Protein AF-A0A651DZ47-F1 (afdb_monomer_lite)

Structure (mmCIF, N/CA/C/O backbone):
data_AF-A0A651DZ47-F1
#
_entry.id   AF-A0A651DZ47-F1
#
loop_
_atom_site.group_PDB
_atom_site.id
_atom_site.type_symbol
_atom_site.label_atom_id
_atom_site.label_alt_id
_atom_site.label_comp_id
_atom_site.label_asym_id
_atom_site.label_entity_id
_atom_site.label_seq_id
_atom_site.pdbx_PDB_ins_code
_atom_site.Cartn_x
_atom_site.Cartn_y
_atom_site.Cartn_z
_atom_site.occupancy
_atom_site.B_iso_or_equiv
_atom_site.auth_seq_id
_atom_site.auth_comp_id
_atom_site.auth_asym_id
_atom_site.auth_atom_id
_atom_site.pdbx_PDB_model_num
ATOM 1 N N . MET A 1 1 ? 9.854 9.116 -14.555 1.00 76.44 1 MET A N 1
ATOM 2 C CA . MET A 1 1 ? 10.026 7.653 -14.761 1.00 76.44 1 MET A CA 1
ATOM 3 C C . MET A 1 1 ? 11.193 7.282 -15.696 1.00 76.44 1 MET A C 1
ATOM 5 O O . MET A 1 1 ? 11.018 6.483 -16.610 1.00 76.44 1 MET A O 1
ATOM 9 N N . LYS A 1 2 ? 12.415 7.797 -15.476 1.00 93.00 2 LYS A N 1
ATOM 10 C CA . LYS A 1 2 ? 13.582 7.427 -16.314 1.00 93.00 2 LYS A CA 1
ATOM 11 C C . LYS A 1 2 ? 14.144 6.045 -15.949 1.00 93.00 2 LYS A C 1
ATOM 13 O O . LYS A 1 2 ? 14.351 5.223 -16.833 1.00 93.00 2 LYS A O 1
ATOM 18 N N . LEU A 1 3 ? 14.283 5.761 -14.652 1.00 94.81 3 LEU A N 1
ATOM 19 C CA . LEU A 1 3 ? 14.803 4.482 -14.151 1.00 94.81 3 LEU A CA 1
ATOM 20 C C . LEU A 1 3 ? 13.899 3.291 -14.495 1.00 94.81 3 LEU A C 1
ATOM 22 O O . LEU A 1 3 ? 14.397 2.278 -14.972 1.00 94.81 3 LEU A O 1
ATOM 26 N N . LEU A 1 4 ? 12.575 3.424 -14.337 1.00 94.25 4 LEU A N 1
ATOM 27 C CA . LEU A 1 4 ? 11.649 2.353 -14.723 1.00 94.25 4 LEU A CA 1
ATOM 28 C C . LEU A 1 4 ? 11.724 2.050 -16.223 1.00 94.25 4 LEU A C 1
ATOM 30 O O . LEU A 1 4 ? 11.717 0.890 -16.619 1.00 94.25 4 LEU A O 1
ATOM 34 N N . THR A 1 5 ? 11.817 3.090 -17.055 1.00 94.88 5 THR A N 1
ATOM 35 C CA . THR A 1 5 ? 11.934 2.935 -18.511 1.00 94.88 5 THR A CA 1
ATOM 36 C C . THR A 1 5 ? 13.241 2.235 -18.884 1.00 94.88 5 THR A C 1
ATOM 38 O O . THR A 1 5 ? 13.222 1.315 -19.697 1.00 94.88 5 THR A O 1
ATOM 41 N N . ALA A 1 6 ? 14.356 2.600 -18.242 1.00 96.94 6 ALA A N 1
ATOM 42 C CA . ALA A 1 6 ? 15.641 1.928 -18.433 1.00 96.94 6 ALA A CA 1
ATOM 43 C C . ALA A 1 6 ? 15.585 0.448 -18.013 1.00 96.94 6 ALA A C 1
ATOM 45 O O . ALA A 1 6 ? 15.975 -0.421 -18.786 1.00 96.94 6 ALA A O 1
ATOM 46 N N . LEU A 1 7 ? 15.016 0.146 -16.840 1.00 94.31 7 LEU A N 1
ATOM 47 C CA . LEU A 1 7 ? 14.809 -1.227 -16.368 1.00 94.31 7 LEU A CA 1
ATOM 48 C C . LEU A 1 7 ? 13.954 -2.042 -17.349 1.00 94.31 7 LEU A C 1
ATOM 50 O O . LEU A 1 7 ? 14.278 -3.181 -17.678 1.00 94.31 7 LEU A O 1
ATOM 54 N N . SER A 1 8 ? 12.878 -1.436 -17.852 1.00 96.06 8 SER A N 1
ATOM 55 C CA . SER A 1 8 ? 12.003 -2.026 -18.864 1.00 96.06 8 SER A CA 1
ATOM 56 C C . SER A 1 8 ? 12.760 -2.376 -20.144 1.00 96.06 8 SER A C 1
ATOM 58 O O . SER A 1 8 ? 12.587 -3.479 -20.662 1.00 96.06 8 SER A O 1
ATOM 60 N N . ALA A 1 9 ? 13.611 -1.462 -20.624 1.00 96.50 9 ALA A N 1
ATOM 61 C CA . ALA A 1 9 ? 14.432 -1.656 -21.814 1.00 96.50 9 ALA A CA 1
ATOM 62 C C . ALA A 1 9 ? 15.480 -2.761 -21.614 1.00 96.50 9 ALA A C 1
ATOM 64 O O . ALA A 1 9 ? 15.572 -3.662 -22.443 1.00 96.50 9 ALA A O 1
ATOM 65 N N . PHE A 1 10 ? 16.212 -2.749 -20.495 1.00 96.69 10 PHE A N 1
ATOM 66 C CA . PHE A 1 10 ? 17.232 -3.762 -20.195 1.00 96.69 10 PHE A CA 1
ATOM 67 C C . PHE A 1 10 ? 16.654 -5.171 -20.032 1.00 96.69 10 PHE A C 1
ATOM 69 O O . PHE A 1 10 ? 17.308 -6.146 -20.387 1.00 96.69 10 PHE A O 1
ATOM 76 N N . LEU A 1 11 ? 15.426 -5.288 -19.522 1.00 94.44 11 LEU A N 1
ATOM 77 C CA . LEU A 1 11 ? 14.767 -6.578 -19.308 1.00 94.44 11 LEU A CA 1
ATOM 78 C C . LEU A 1 11 ? 13.864 -7.017 -20.470 1.00 94.44 11 LEU A C 1
ATOM 80 O O . LEU A 1 11 ? 13.273 -8.093 -20.387 1.00 94.44 11 LEU A O 1
ATOM 84 N N . GLY A 1 12 ? 13.704 -6.196 -21.516 1.00 95.62 12 GLY A N 1
ATOM 85 C CA . GLY A 1 12 ? 12.820 -6.491 -22.651 1.00 95.62 12 GLY A CA 1
ATOM 86 C C . GLY A 1 12 ? 11.345 -6.654 -22.260 1.00 95.62 12 GLY A C 1
ATOM 87 O O . GLY A 1 12 ? 10.618 -7.442 -22.862 1.00 95.62 12 GLY A O 1
ATOM 88 N N . ARG A 1 13 ? 10.893 -5.958 -21.210 1.00 94.31 13 ARG A N 1
ATOM 89 C CA . ARG A 1 13 ? 9.524 -6.065 -20.670 1.00 94.31 13 ARG A CA 1
ATOM 90 C C . ARG A 1 13 ? 8.745 -4.777 -20.907 1.00 94.31 13 ARG A C 1
ATOM 92 O O . ARG A 1 13 ? 9.330 -3.741 -21.204 1.00 94.31 13 ARG A O 1
ATOM 99 N N . LYS A 1 14 ? 7.415 -4.830 -20.765 1.00 96.25 14 LYS A N 1
ATOM 100 C CA . LYS A 1 14 ? 6.560 -3.631 -20.790 1.00 96.25 14 LYS A CA 1
ATOM 101 C C . LYS A 1 14 ? 6.783 -2.794 -19.529 1.00 96.25 14 LYS A C 1
ATOM 103 O O . LYS A 1 14 ? 6.890 -3.348 -18.432 1.00 96.25 14 LYS A O 1
ATOM 108 N N . VAL A 1 15 ? 6.748 -1.469 -19.680 1.00 95.44 15 VAL A N 1
ATOM 109 C CA . VAL A 1 15 ? 6.921 -0.520 -18.566 1.00 95.44 15 VAL A CA 1
ATOM 110 C C . VAL A 1 15 ? 5.867 -0.757 -17.484 1.00 95.44 15 VAL A C 1
ATOM 112 O O . VAL A 1 15 ? 6.204 -0.804 -16.307 1.00 95.44 15 VAL A O 1
ATOM 115 N N . SER A 1 16 ? 4.611 -1.004 -17.868 1.00 95.31 16 SER A N 1
ATOM 116 C CA . SER A 1 16 ? 3.528 -1.318 -16.927 1.00 95.31 16 SER A CA 1
ATOM 117 C C . SER A 1 16 ? 3.805 -2.576 -16.100 1.00 95.31 16 SER A C 1
ATOM 119 O O . SER A 1 16 ? 3.610 -2.565 -14.890 1.00 95.31 16 SER A O 1
ATOM 121 N N . SER A 1 17 ? 4.343 -3.636 -16.710 1.00 94.06 17 SER A N 1
ATOM 122 C CA . SER A 1 17 ? 4.718 -4.857 -15.987 1.00 94.06 17 SER A CA 1
ATOM 123 C C . SER A 1 17 ? 5.841 -4.609 -14.978 1.00 94.06 17 SER A C 1
ATOM 125 O O . SER A 1 17 ? 5.827 -5.186 -13.894 1.00 94.06 17 SER A O 1
ATOM 127 N N . GLN A 1 18 ? 6.808 -3.746 -15.312 1.00 95.06 18 GLN A N 1
ATOM 128 C CA . GLN A 1 18 ? 7.850 -3.345 -14.364 1.00 95.06 18 GLN A CA 1
ATOM 129 C C . GLN A 1 18 ? 7.296 -2.467 -13.242 1.00 95.06 18 GLN A C 1
ATOM 131 O O . GLN A 1 18 ? 7.703 -2.635 -12.097 1.00 95.06 18 GLN A O 1
ATOM 136 N N . ALA A 1 19 ? 6.347 -1.575 -13.542 1.00 95.25 19 ALA A N 1
ATOM 137 C CA . ALA A 1 19 ? 5.689 -0.753 -12.529 1.00 95.25 19 ALA A CA 1
ATOM 138 C C . ALA A 1 19 ? 4.967 -1.629 -11.497 1.00 95.25 19 ALA A C 1
ATOM 140 O O . ALA A 1 19 ? 5.174 -1.458 -10.299 1.00 95.25 19 ALA A O 1
ATOM 141 N N . SER A 1 20 ? 4.190 -2.618 -11.953 1.00 95.50 20 SER A N 1
ATOM 142 C CA . SER A 1 20 ? 3.509 -3.565 -11.064 1.00 95.50 20 SER A CA 1
ATOM 143 C C . SER A 1 20 ? 4.491 -4.389 -10.231 1.00 95.50 20 SER A C 1
ATOM 145 O O . SER A 1 20 ? 4.261 -4.583 -9.042 1.00 95.50 20 SER A O 1
ATOM 147 N N . ALA A 1 21 ? 5.603 -4.843 -10.823 1.00 93.50 21 ALA A N 1
ATOM 148 C CA . ALA A 1 21 ? 6.631 -5.583 -10.092 1.00 93.50 21 ALA A CA 1
ATOM 149 C C . ALA A 1 21 ? 7.304 -4.720 -9.011 1.00 93.50 21 ALA A C 1
ATOM 151 O O . ALA A 1 21 ? 7.440 -5.165 -7.872 1.00 93.50 21 ALA A O 1
ATOM 152 N N . ALA A 1 22 ? 7.667 -3.479 -9.345 1.00 93.44 22 ALA A N 1
ATOM 153 C CA . ALA A 1 22 ? 8.246 -2.531 -8.399 1.00 93.44 22 ALA A CA 1
ATOM 154 C C . ALA A 1 22 ? 7.269 -2.199 -7.259 1.00 93.44 22 ALA A C 1
ATOM 156 O O . ALA A 1 22 ? 7.663 -2.214 -6.094 1.00 93.44 22 ALA A O 1
ATOM 157 N N . LEU A 1 23 ? 5.988 -1.981 -7.575 1.00 94.25 23 LEU A N 1
ATOM 158 C CA . LEU A 1 23 ? 4.950 -1.743 -6.573 1.00 94.25 23 LEU A CA 1
ATOM 159 C C . LEU A 1 23 ? 4.757 -2.961 -5.662 1.00 94.25 23 LEU A C 1
ATOM 161 O O . LEU A 1 23 ? 4.723 -2.811 -4.447 1.00 94.25 23 LEU A O 1
ATOM 165 N N . ALA A 1 24 ? 4.698 -4.174 -6.216 1.00 94.81 24 ALA A N 1
ATOM 166 C CA . ALA A 1 24 ? 4.573 -5.397 -5.423 1.00 94.81 24 ALA A CA 1
ATOM 167 C C . ALA A 1 24 ? 5.770 -5.604 -4.479 1.00 94.81 24 ALA A C 1
ATOM 169 O O . ALA A 1 24 ? 5.593 -6.008 -3.329 1.00 94.81 24 ALA A O 1
ATOM 170 N N . MET A 1 25 ? 6.987 -5.301 -4.944 1.00 95.88 25 MET A N 1
ATOM 171 C CA . MET A 1 25 ? 8.181 -5.315 -4.095 1.00 95.88 25 MET A CA 1
ATOM 172 C C . MET A 1 25 ? 8.075 -4.289 -2.967 1.00 95.88 25 MET A C 1
ATOM 174 O O . MET A 1 25 ? 8.330 -4.633 -1.815 1.00 95.88 25 MET A O 1
ATOM 178 N N . TYR A 1 26 ? 7.655 -3.064 -3.282 1.00 93.88 26 TYR A N 1
ATOM 179 C CA . TYR A 1 26 ? 7.477 -2.010 -2.289 1.00 93.88 26 TYR A CA 1
ATOM 180 C C . TYR A 1 26 ? 6.420 -2.368 -1.238 1.00 93.88 26 TYR A C 1
ATOM 182 O O . TYR A 1 26 ? 6.670 -2.213 -0.044 1.00 93.88 26 TYR A O 1
ATOM 190 N N . LEU A 1 27 ? 5.271 -2.907 -1.662 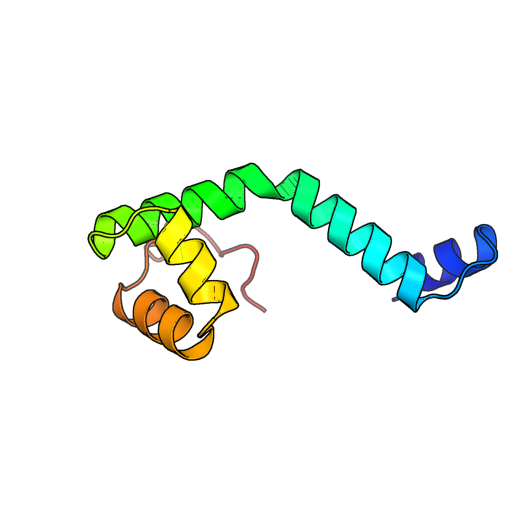1.00 93.94 27 LEU A N 1
ATOM 191 C CA . LEU A 1 27 ? 4.217 -3.381 -0.762 1.00 93.94 27 LEU A CA 1
ATOM 192 C C . LEU A 1 27 ? 4.738 -4.486 0.160 1.00 93.94 27 LEU A C 1
ATOM 194 O O . LEU A 1 27 ? 4.509 -4.436 1.363 1.00 93.94 27 LEU A O 1
ATOM 198 N N . ARG A 1 28 ? 5.516 -5.439 -0.373 1.00 94.94 28 ARG A N 1
ATOM 199 C CA . ARG A 1 28 ? 6.158 -6.479 0.444 1.00 94.94 28 ARG A CA 1
ATOM 200 C C . ARG A 1 28 ? 7.160 -5.899 1.437 1.00 94.94 28 ARG A C 1
ATOM 202 O O . ARG A 1 28 ? 7.250 -6.400 2.545 1.00 94.94 28 ARG A O 1
ATOM 209 N N . GLN A 1 29 ? 7.922 -4.875 1.075 1.00 95.44 29 GLN A N 1
ATOM 210 C CA . GLN A 1 29 ? 8.867 -4.239 2.001 1.00 95.44 29 GLN A CA 1
ATOM 211 C C . GLN A 1 29 ? 8.157 -3.393 3.062 1.00 95.44 29 GLN A C 1
ATOM 213 O O . GLN A 1 29 ? 8.617 -3.312 4.1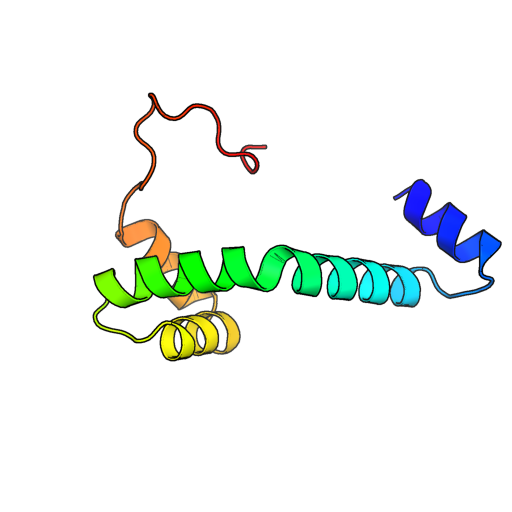95 1.00 95.44 29 GLN A O 1
ATOM 218 N N . SER A 1 30 ? 7.025 -2.790 2.705 1.00 93.19 30 SER A N 1
ATOM 219 C CA . SER A 1 30 ? 6.272 -1.883 3.573 1.00 93.19 30 SER A CA 1
ATOM 220 C C . SER A 1 30 ? 5.172 -2.568 4.387 1.00 93.19 30 SER A C 1
ATOM 222 O O . SER A 1 30 ? 4.501 -1.871 5.143 1.00 93.19 30 SER A O 1
ATOM 224 N N . HIS A 1 31 ? 4.952 -3.882 4.238 1.00 94.25 31 HIS A N 1
ATOM 225 C CA . HIS A 1 31 ? 3.754 -4.543 4.774 1.00 94.25 31 HIS A CA 1
ATOM 226 C C . HIS A 1 31 ? 3.593 -4.363 6.288 1.00 94.25 31 HIS A C 1
ATOM 228 O O . HIS A 1 31 ? 2.522 -3.953 6.720 1.00 94.25 31 HIS A O 1
ATOM 234 N N . GLU A 1 32 ? 4.651 -4.577 7.077 1.00 94.06 32 GLU A N 1
ATOM 235 C CA . GLU A 1 32 ? 4.613 -4.385 8.535 1.00 94.06 32 GLU A CA 1
ATOM 236 C C . GLU A 1 32 ? 4.209 -2.956 8.897 1.00 94.06 32 GLU A C 1
ATOM 238 O O . GLU A 1 32 ? 3.274 -2.750 9.662 1.00 94.06 32 GLU A O 1
ATOM 243 N N . ARG A 1 33 ? 4.832 -1.956 8.260 1.00 93.19 33 ARG A N 1
ATOM 244 C CA . ARG A 1 33 ? 4.509 -0.540 8.485 1.00 93.19 33 ARG A CA 1
ATOM 245 C C . ARG A 1 33 ? 3.049 -0.223 8.150 1.00 93.19 33 ARG A C 1
ATOM 247 O O . ARG A 1 33 ? 2.402 0.497 8.902 1.00 93.19 33 ARG A O 1
ATOM 254 N N . ILE A 1 34 ? 2.531 -0.750 7.038 1.00 94.56 34 ILE A N 1
ATOM 255 C CA . ILE A 1 34 ? 1.125 -0.566 6.639 1.00 94.56 34 ILE A CA 1
ATOM 256 C C . ILE A 1 34 ? 0.195 -1.185 7.690 1.00 94.56 34 ILE A C 1
ATOM 258 O O . ILE A 1 34 ? -0.769 -0.549 8.114 1.00 94.56 34 ILE A O 1
ATOM 262 N N . LEU A 1 35 ? 0.499 -2.400 8.152 1.00 96.06 35 LEU A N 1
ATOM 263 C CA . LEU A 1 35 ? -0.303 -3.080 9.166 1.00 96.06 35 LEU A CA 1
ATOM 264 C C . LEU A 1 35 ? -0.230 -2.391 10.532 1.00 96.06 35 LEU A C 1
ATOM 266 O O . LEU A 1 35 ? -1.254 -2.329 11.205 1.00 96.06 35 LEU A O 1
ATOM 270 N N . SER A 1 36 ? 0.913 -1.819 10.922 1.00 95.00 36 SER A N 1
ATOM 271 C CA . SER A 1 36 ? 1.024 -1.018 12.150 1.00 95.00 36 SER A CA 1
ATOM 272 C C . SER A 1 36 ? 0.131 0.224 12.113 1.00 95.00 36 SER A C 1
ATOM 274 O O . SER A 1 36 ? -0.491 0.555 13.117 1.00 95.00 36 SER A O 1
ATOM 276 N N . GLN A 1 37 ? 0.009 0.887 10.958 1.00 94.19 37 GLN A N 1
ATOM 277 C CA . GLN A 1 37 ? -0.927 2.007 10.793 1.00 94.19 37 GLN A CA 1
ATOM 278 C C . GLN A 1 37 ? -2.383 1.537 10.892 1.00 94.19 37 GLN A C 1
ATOM 280 O O . GLN A 1 37 ? -3.189 2.149 11.590 1.00 94.19 37 GLN A O 1
ATOM 285 N N . CYS A 1 38 ? -2.710 0.406 10.262 1.00 96.31 38 CYS A N 1
ATOM 286 C CA . CYS A 1 38 ? -4.040 -0.194 10.385 1.00 96.31 38 CYS A CA 1
ATOM 287 C C . CYS A 1 38 ? -4.364 -0.567 11.841 1.00 96.31 38 CYS A C 1
ATOM 289 O O . CYS A 1 38 ? -5.501 -0.429 12.274 1.00 96.31 38 CYS A O 1
ATOM 291 N N . GLU A 1 39 ? -3.371 -1.018 12.606 1.00 96.19 39 GLU A N 1
ATOM 292 C CA . GLU A 1 39 ? -3.506 -1.350 14.026 1.00 96.19 39 GLU A CA 1
ATOM 293 C C . GLU A 1 39 ? -3.718 -0.105 14.892 1.00 96.19 39 GLU A C 1
ATOM 295 O O . GLU A 1 39 ? -4.632 -0.083 15.714 1.00 96.19 39 GLU A O 1
ATOM 300 N N . TYR A 1 40 ? -2.959 0.966 14.641 1.00 94.62 40 TYR A N 1
ATOM 301 C CA . TYR A 1 40 ? -3.144 2.261 15.298 1.00 94.62 40 TYR A CA 1
ATOM 302 C C . TYR A 1 40 ? -4.571 2.802 15.117 1.00 94.62 40 TYR A C 1
ATOM 304 O O . TYR A 1 40 ? -5.264 3.092 16.097 1.00 94.62 40 TYR A O 1
ATOM 312 N N . TYR A 1 41 ? -5.033 2.903 13.868 1.00 95.00 41 TYR A N 1
ATOM 313 C CA . TYR A 1 41 ? -6.381 3.392 13.581 1.00 95.00 41 TYR A CA 1
ATOM 314 C C . TYR A 1 41 ? -7.458 2.410 14.043 1.00 95.00 41 TYR A C 1
ATOM 316 O O . TYR A 1 41 ? -8.495 2.834 14.550 1.00 95.00 41 TYR A O 1
ATOM 324 N N . GLY A 1 42 ? -7.183 1.106 13.968 1.00 95.75 42 GLY A N 1
ATOM 325 C CA . GLY A 1 42 ? -8.063 0.068 14.489 1.00 95.75 42 GLY A CA 1
ATOM 326 C C . GLY A 1 42 ? -8.360 0.271 15.971 1.00 95.75 42 GLY A C 1
ATOM 327 O O . GLY A 1 42 ? -9.523 0.385 16.358 1.00 95.75 42 GLY A O 1
ATOM 328 N N . HIS A 1 43 ? -7.325 0.450 16.796 1.00 94.56 43 HIS A N 1
ATOM 329 C CA . HIS A 1 43 ? -7.503 0.751 18.219 1.00 94.56 43 HIS A CA 1
ATOM 330 C C . HIS A 1 43 ? -8.355 1.996 18.467 1.00 94.56 43 HIS A C 1
ATOM 332 O O . HIS A 1 43 ? -9.150 2.023 19.406 1.00 94.56 43 HIS A O 1
ATOM 338 N N . ARG A 1 44 ? -8.219 3.015 17.617 1.00 92.38 44 ARG A N 1
ATOM 339 C CA . ARG A 1 44 ? -8.937 4.282 17.759 1.00 92.38 44 ARG A CA 1
ATOM 340 C C . ARG A 1 44 ? -10.410 4.196 17.370 1.00 92.38 44 ARG A C 1
ATOM 342 O O . ARG A 1 44 ? -11.234 4.889 17.961 1.00 92.38 44 ARG A O 1
ATOM 349 N N . TRP A 1 45 ? -10.737 3.357 16.394 1.00 94.56 45 TRP A N 1
ATOM 350 C CA . TRP A 1 45 ? -12.102 3.186 15.888 1.00 94.56 45 TRP A CA 1
ATOM 351 C C . TRP A 1 45 ? -12.814 1.963 16.476 1.00 94.56 45 TRP A C 1
ATOM 353 O O . TRP A 1 45 ? -13.960 1.699 16.123 1.00 94.56 45 TRP A O 1
ATOM 363 N N . GLY A 1 46 ? -12.155 1.218 17.370 1.00 95.94 46 GLY A N 1
ATOM 364 C CA . GLY A 1 46 ? -12.692 -0.026 17.924 1.00 95.94 46 GLY A CA 1
ATOM 365 C C . GLY A 1 46 ? -12.772 -1.157 16.893 1.00 95.94 46 GLY A C 1
ATOM 366 O O . GLY A 1 46 ? -13.642 -2.014 17.000 1.00 95.94 46 GLY A O 1
ATOM 367 N N . MET A 1 47 ? -11.884 -1.142 15.898 1.00 97.19 47 MET A N 1
ATOM 368 C CA . MET A 1 47 ? -11.784 -2.122 14.815 1.00 97.19 47 MET A CA 1
ATOM 369 C C . MET A 1 47 ? -10.476 -2.913 14.937 1.00 97.19 47 MET A C 1
ATOM 371 O O . MET A 1 47 ? -9.469 -2.429 15.456 1.00 97.19 47 MET A O 1
ATOM 375 N N . SER A 1 48 ? -10.443 -4.135 14.420 1.00 98.12 48 SER A N 1
ATOM 376 C CA . SER A 1 48 ? -9.184 -4.833 14.175 1.00 98.12 48 SER A CA 1
ATOM 377 C C . SER A 1 48 ? -8.444 -4.220 12.984 1.00 98.12 48 SER A C 1
ATOM 379 O O . SER A 1 48 ? -9.040 -3.629 12.082 1.00 98.12 48 S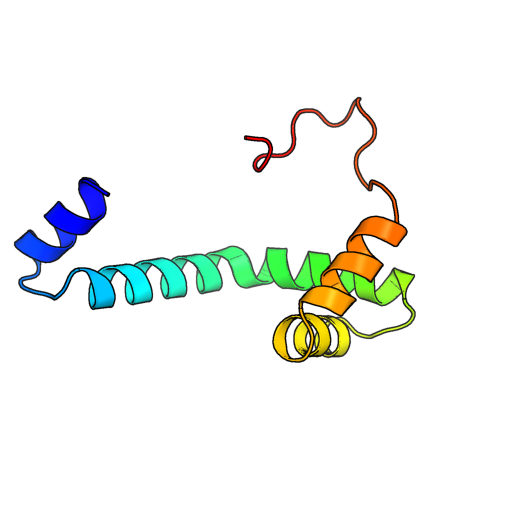ER A O 1
ATOM 381 N N . LYS A 1 49 ? -7.125 -4.427 12.919 1.00 97.25 49 LYS A N 1
ATOM 382 C CA . LYS A 1 49 ? -6.324 -3.972 11.771 1.00 97.25 49 LYS A CA 1
ATOM 383 C C . LYS A 1 49 ? -6.769 -4.564 10.431 1.00 97.25 49 LYS A C 1
ATOM 385 O O . LYS A 1 49 ? -6.574 -3.934 9.398 1.00 97.25 49 LYS A O 1
ATOM 390 N N . TRP A 1 50 ? -7.365 -5.757 10.441 1.00 98.19 50 TRP A N 1
ATOM 391 C CA . TRP A 1 50 ? -7.883 -6.402 9.234 1.00 98.19 50 TRP A CA 1
ATOM 392 C C . TRP A 1 50 ? -9.161 -5.727 8.745 1.00 98.19 50 TRP A C 1
ATOM 394 O O . TRP A 1 50 ? -9.275 -5.456 7.560 1.00 98.19 50 TRP A O 1
ATOM 404 N N . GLU A 1 51 ? -10.060 -5.350 9.655 1.00 98.25 51 GLU A N 1
ATOM 405 C CA . GLU A 1 51 ? -11.261 -4.585 9.302 1.00 98.25 51 GLU A CA 1
ATOM 406 C C . GLU A 1 51 ? -10.912 -3.184 8.782 1.00 98.25 51 GLU A C 1
ATOM 408 O O . GLU A 1 51 ? -11.571 -2.678 7.878 1.00 98.25 51 GLU A O 1
ATOM 413 N N . VAL A 1 52 ? -9.849 -2.563 9.307 1.00 97.75 52 VAL A N 1
ATOM 414 C CA . VAL A 1 52 ? -9.321 -1.303 8.757 1.00 97.75 52 VAL A CA 1
ATOM 415 C C . VAL A 1 52 ? -8.758 -1.506 7.350 1.00 97.75 52 VAL A C 1
ATOM 417 O O . VAL A 1 52 ? -9.032 -0.707 6.457 1.00 97.75 52 VAL A O 1
ATOM 420 N N . LEU A 1 53 ? -8.002 -2.584 7.124 1.00 97.19 53 LEU A N 1
ATOM 421 C CA . LEU A 1 53 ? -7.481 -2.917 5.798 1.00 97.19 53 LEU A CA 1
ATOM 422 C C . LEU A 1 53 ? -8.618 -3.166 4.792 1.00 97.19 53 LEU A C 1
ATOM 424 O O . LEU A 1 53 ? -8.576 -2.641 3.676 1.00 97.19 53 LEU A O 1
ATOM 428 N N . ASP A 1 54 ? -9.647 -3.907 5.204 1.00 98.25 54 ASP A N 1
ATOM 429 C CA . ASP A 1 54 ? -10.847 -4.162 4.407 1.00 98.25 54 ASP A CA 1
ATOM 430 C C . ASP A 1 54 ? -11.607 -2.865 4.114 1.00 98.25 54 ASP A C 1
ATOM 432 O O . ASP A 1 54 ? -12.058 -2.662 2.987 1.00 98.25 54 ASP A O 1
ATOM 436 N N . LEU A 1 55 ? -11.694 -1.945 5.081 1.00 97.44 55 LEU A N 1
ATOM 437 C CA . LEU A 1 55 ? -12.294 -0.629 4.877 1.00 97.44 55 LEU A CA 1
ATOM 438 C C . LEU A 1 55 ? -11.526 0.188 3.830 1.00 97.44 55 LEU A C 1
ATOM 440 O O . LEU A 1 55 ? -12.146 0.732 2.918 1.00 97.44 55 LEU A O 1
ATOM 444 N N . CYS A 1 56 ? -10.193 0.235 3.912 1.00 96.50 56 CYS A N 1
ATOM 445 C CA . CYS A 1 56 ? -9.351 0.912 2.919 1.00 96.50 56 CYS A CA 1
ATOM 446 C C . CYS A 1 56 ? -9.541 0.342 1.505 1.00 96.50 56 CYS A C 1
ATOM 448 O O . CYS A 1 56 ? -9.478 1.086 0.528 1.00 96.50 56 CYS A O 1
ATOM 450 N N . TYR A 1 57 ? -9.774 -0.968 1.389 1.00 97.12 57 TYR A N 1
ATOM 451 C CA . TYR A 1 57 ? -10.006 -1.630 0.106 1.00 97.12 57 TYR A CA 1
ATOM 452 C C . TYR A 1 57 ? -11.429 -1.413 -0.429 1.00 97.12 57 TYR A C 1
ATOM 454 O O . TYR A 1 57 ? -11.606 -1.088 -1.603 1.00 97.12 57 TYR A O 1
ATOM 462 N N . ALA A 1 58 ? -12.446 -1.595 0.416 1.00 98.06 58 ALA A N 1
ATOM 463 C CA . ALA A 1 58 ? -13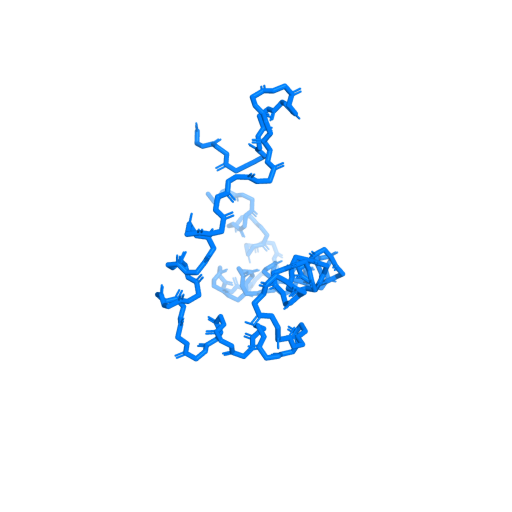.849 -1.581 0.011 1.00 98.06 58 ALA A CA 1
ATOM 464 C C . ALA A 1 58 ? -14.444 -0.167 -0.080 1.00 98.06 58 ALA A C 1
ATOM 466 O O . ALA A 1 58 ? -15.335 0.069 -0.896 1.00 98.06 58 ALA A O 1
ATOM 467 N N . ASN A 1 59 ? -13.982 0.767 0.757 1.00 97.44 59 ASN A N 1
ATOM 468 C CA . ASN A 1 59 ? -14.467 2.145 0.799 1.00 97.44 59 ASN A CA 1
ATOM 469 C C . ASN A 1 59 ? -13.343 3.134 1.185 1.00 97.44 59 ASN A C 1
ATOM 471 O O . ASN A 1 59 ? -13.313 3.641 2.313 1.00 97.44 59 ASN A O 1
ATOM 475 N N . PRO A 1 60 ? -12.418 3.431 0.252 1.00 95.62 60 PRO A N 1
ATOM 476 C CA . PRO A 1 60 ? -11.257 4.281 0.517 1.00 95.62 60 PRO A CA 1
ATOM 477 C C . PRO A 1 60 ? -11.629 5.712 0.920 1.00 95.62 60 PRO A C 1
ATOM 479 O O . PRO A 1 60 ? -10.954 6.296 1.764 1.00 95.62 60 PRO A O 1
ATOM 482 N N . GLU A 1 61 ? -12.722 6.262 0.384 1.00 96.56 61 GLU A N 1
ATOM 483 C CA . GLU A 1 61 ? -13.196 7.598 0.764 1.00 96.56 61 GLU A CA 1
ATOM 484 C C . GLU A 1 61 ? -13.608 7.633 2.236 1.00 96.56 61 GLU A C 1
ATOM 486 O O . GLU A 1 61 ? -13.194 8.521 2.983 1.00 96.56 61 GLU A O 1
ATOM 491 N N . LYS A 1 62 ? -14.343 6.610 2.699 1.00 95.44 62 LYS A N 1
ATOM 492 C CA . LYS A 1 62 ? -14.727 6.529 4.109 1.00 95.44 62 LYS A CA 1
ATOM 493 C C . LYS A 1 62 ? -13.526 6.326 5.025 1.00 95.44 62 LYS A C 1
ATOM 495 O O . LYS A 1 62 ? -13.478 6.924 6.099 1.00 95.44 62 LYS A O 1
ATOM 500 N N . ALA A 1 63 ? -12.569 5.496 4.610 1.00 95.25 63 ALA A N 1
ATOM 501 C CA . ALA A 1 63 ? -11.314 5.335 5.335 1.00 95.25 63 ALA A CA 1
ATOM 502 C C . ALA A 1 63 ? -10.598 6.68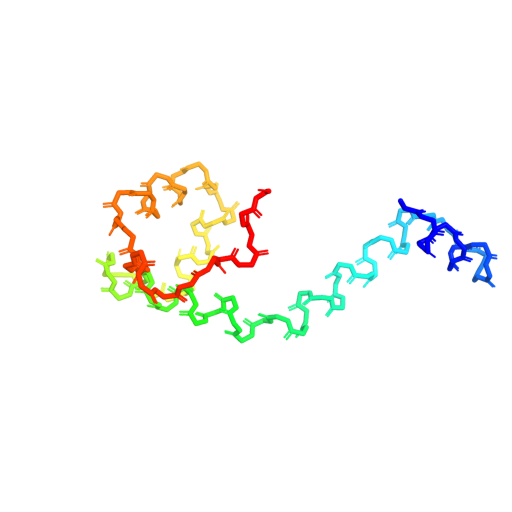8 5.485 1.00 95.25 63 ALA A C 1
ATOM 504 O O . ALA A 1 63 ? -10.173 7.035 6.585 1.00 95.25 63 ALA A O 1
ATOM 505 N N . ARG A 1 64 ? -10.539 7.485 4.409 1.00 93.75 64 ARG A N 1
ATOM 506 C CA . ARG A 1 64 ? -9.905 8.809 4.408 1.00 93.75 64 ARG A CA 1
ATOM 507 C C . ARG A 1 64 ? -10.592 9.788 5.358 1.00 93.75 64 ARG A C 1
ATOM 509 O O . ARG A 1 64 ? -9.909 10.408 6.165 1.00 93.75 64 ARG A O 1
ATOM 516 N N . GLU A 1 65 ? -11.923 9.859 5.338 1.00 94.50 65 GLU A N 1
ATOM 517 C CA . GLU A 1 65 ? -12.689 10.674 6.294 1.00 94.50 65 GLU A CA 1
ATOM 518 C C . GLU A 1 65 ? -12.385 10.298 7.755 1.00 94.50 65 GLU A C 1
ATOM 520 O O . GLU A 1 65 ? -12.214 11.167 8.612 1.00 94.50 65 GLU A O 1
ATOM 525 N N . LEU A 1 66 ? -12.319 8.996 8.064 1.00 93.62 66 LEU A N 1
ATOM 526 C CA . LEU A 1 66 ? -12.015 8.530 9.419 1.00 93.62 66 LEU A CA 1
ATOM 527 C C . LEU A 1 66 ? -10.580 8.873 9.832 1.00 93.62 66 LEU A C 1
ATOM 529 O O . LEU A 1 66 ? -10.359 9.288 10.970 1.00 93.62 66 LEU A O 1
ATOM 533 N N . ILE A 1 67 ? -9.619 8.752 8.914 1.00 92.38 67 ILE A N 1
ATOM 534 C CA . ILE A 1 67 ? -8.222 9.150 9.137 1.00 92.38 67 ILE A CA 1
ATOM 535 C C . ILE A 1 67 ? -8.139 10.648 9.440 1.00 92.38 67 ILE A C 1
ATOM 537 O O . ILE A 1 67 ? -7.584 11.027 10.467 1.00 92.38 67 ILE A O 1
ATOM 541 N N . GLU A 1 68 ? -8.750 11.490 8.606 1.00 90.31 68 GLU A N 1
ATOM 542 C CA . GLU A 1 68 ? -8.745 12.949 8.774 1.00 90.31 68 GLU A CA 1
ATOM 543 C C . GLU A 1 68 ? -9.455 13.377 10.072 1.00 90.31 68 GLU A C 1
ATOM 545 O O . GLU A 1 68 ? -8.944 14.205 10.828 1.00 90.31 68 GLU A O 1
ATOM 550 N N . SER A 1 69 ? -10.598 12.760 10.392 1.00 89.38 69 SER A N 1
ATOM 551 C CA . SER A 1 69 ? -11.354 13.045 11.626 1.00 89.38 69 SER A CA 1
ATOM 552 C C . SER A 1 69 ? -10.686 12.523 12.902 1.00 89.38 69 SER A C 1
ATOM 554 O O . SER A 1 69 ? -11.022 12.963 14.002 1.00 89.38 69 SER A O 1
ATOM 556 N N . SER A 1 70 ? -9.709 11.622 12.773 1.00 85.19 70 SER A N 1
ATOM 557 C CA . SER A 1 70 ? -8.900 11.170 13.902 1.00 85.19 70 SER A CA 1
ATOM 558 C C . SER A 1 70 ? -7.913 12.249 14.365 1.00 85.19 70 SER A C 1
ATOM 560 O O . SER A 1 70 ? -7.324 12.114 15.428 1.00 85.19 70 SER A O 1
ATOM 562 N N . GLY A 1 71 ? -7.739 13.357 13.647 1.00 74.19 71 GLY A N 1
ATOM 563 C CA . GLY A 1 71 ? -6.746 14.370 14.006 1.00 74.19 71 GLY A CA 1
ATOM 564 C C . GLY A 1 71 ? -5.305 13.887 13.800 1.00 74.19 71 GLY A C 1
ATOM 565 O O . GLY A 1 71 ? -5.043 12.708 13.546 1.00 74.19 71 GLY A O 1
ATOM 566 N N . THR A 1 72 ? -4.356 14.815 13.878 1.00 65.25 72 THR A N 1
ATOM 567 C CA . THR A 1 72 ? -2.946 14.547 13.593 1.00 65.25 72 THR A CA 1
ATOM 568 C C . THR A 1 72 ? -2.281 13.736 14.704 1.00 65.25 72 THR A C 1
ATOM 570 O O . THR A 1 72 ? -2.447 14.008 15.891 1.00 65.25 72 THR A O 1
ATOM 573 N N . VAL A 1 73 ? -1.525 12.712 14.299 1.00 57.75 73 VAL A N 1
ATOM 574 C CA . VAL A 1 73 ? -0.631 11.949 15.189 1.00 57.75 73 VAL A CA 1
ATOM 575 C C . VAL A 1 73 ? 0.666 12.723 15.436 1.00 57.75 73 VAL A C 1
ATOM 577 O O . VAL A 1 73 ? 1.250 12.602 16.506 1.00 57.75 73 VAL A O 1
ATOM 580 N N . HIS A 1 74 ? 1.063 13.556 14.472 1.00 52.28 74 HIS A N 1
ATOM 581 C CA . HIS A 1 74 ? 2.248 14.400 14.535 1.00 52.28 74 HIS A CA 1
ATOM 582 C C . HIS A 1 74 ? 1.887 15.791 15.061 1.00 52.28 74 HIS A C 1
ATOM 584 O O . HIS A 1 74 ? 1.075 16.501 14.464 1.00 52.28 74 HIS A O 1
ATOM 590 N N . SER A 1 75 ? 2.474 16.173 16.195 1.00 48.31 75 SER A N 1
ATOM 591 C CA . SER A 1 75 ? 2.628 17.585 16.557 1.00 48.31 75 SER A CA 1
ATOM 592 C C . SER A 1 75 ? 3.621 18.243 15.598 1.00 48.31 75 SER A C 1
ATOM 594 O O . SER A 1 75 ? 4.512 17.559 15.104 1.00 48.31 75 SER A O 1
ATOM 596 N N . ASP A 1 76 ? 3.531 19.559 15.384 1.00 52.34 76 ASP A N 1
ATOM 597 C CA . ASP A 1 76 ? 4.468 20.319 14.529 1.00 52.34 76 ASP A CA 1
ATOM 598 C C . ASP A 1 76 ? 5.964 20.116 14.899 1.00 52.34 76 ASP A C 1
ATOM 600 O O . ASP A 1 76 ? 6.849 20.403 14.095 1.00 52.34 76 ASP A O 1
ATOM 604 N N . ASP A 1 77 ? 6.249 19.576 16.092 1.00 52.31 77 ASP A N 1
ATOM 605 C CA . ASP A 1 77 ? 7.578 19.194 16.596 1.00 52.31 77 ASP A CA 1
ATOM 606 C C . ASP A 1 77 ? 8.130 17.843 16.078 1.00 52.31 77 ASP A C 1
ATOM 608 O O . ASP A 1 77 ? 9.319 17.577 16.252 1.00 52.31 77 ASP A O 1
ATOM 612 N N . ASP A 1 78 ? 7.328 16.984 15.431 1.00 54.91 78 ASP A N 1
ATOM 613 C CA . ASP A 1 78 ? 7.768 15.645 14.973 1.00 54.91 78 ASP A CA 1
ATOM 614 C C . ASP A 1 78 ? 8.593 15.669 13.667 1.00 54.91 78 ASP A C 1
ATOM 616 O O . ASP A 1 78 ? 9.099 14.639 13.212 1.00 54.91 78 ASP A O 1
ATOM 620 N N . GLY A 1 79 ? 8.790 16.853 13.083 1.00 49.38 79 GLY A N 1
ATOM 621 C CA . GLY A 1 79 ? 9.472 17.027 11.803 1.00 49.38 79 GLY A CA 1
ATOM 622 C C . GLY A 1 79 ? 8.583 16.674 10.601 1.00 49.38 79 GLY A C 1
ATOM 623 O O . GLY A 1 79 ? 7.495 16.122 10.759 1.00 49.38 79 GLY A O 1
ATOM 624 N N . PRO A 1 80 ? 9.005 17.042 9.377 1.00 45.84 80 PRO A N 1
ATOM 625 C CA . PRO A 1 80 ? 8.168 16.897 8.193 1.00 45.84 80 PRO A CA 1
ATOM 626 C C . PRO A 1 80 ? 7.899 15.422 7.887 1.00 45.84 80 PRO A C 1
ATOM 628 O O . PRO A 1 80 ? 8.828 14.620 7.746 1.00 45.84 80 PRO A O 1
ATOM 631 N N . ASP A 1 81 ? 6.615 15.087 7.762 1.00 51.47 81 ASP A N 1
ATOM 632 C CA . ASP A 1 81 ? 6.161 13.791 7.277 1.00 51.47 81 ASP A CA 1
ATOM 633 C C . ASP A 1 81 ? 6.745 13.554 5.874 1.00 51.47 81 ASP A C 1
ATOM 635 O O . ASP A 1 81 ? 6.766 14.444 5.024 1.00 51.47 81 ASP A O 1
ATOM 639 N N . VAL A 1 82 ? 7.233 12.343 5.604 1.00 53.94 82 VAL A N 1
ATOM 640 C CA . VAL A 1 82 ? 7.978 11.999 4.371 1.00 53.94 82 VAL A CA 1
ATOM 641 C C . VAL A 1 82 ? 7.082 12.073 3.114 1.00 53.94 82 VAL A C 1
ATOM 643 O O . VAL A 1 82 ? 7.546 11.849 1.996 1.00 53.94 82 VAL A O 1
ATOM 646 N N . PHE A 1 83 ? 5.799 12.401 3.292 1.00 44.19 83 PHE A N 1
ATOM 647 C CA . PHE A 1 83 ? 4.784 12.559 2.255 1.00 44.19 83 PHE A CA 1
ATOM 648 C C . PHE A 1 83 ? 4.210 13.980 2.127 1.00 44.19 83 PHE A C 1
ATOM 650 O O . PHE A 1 83 ? 3.213 14.146 1.426 1.00 44.19 83 PHE A O 1
ATOM 657 N N . THR A 1 84 ? 4.796 15.005 2.752 1.00 40.94 84 THR A N 1
ATOM 658 C CA . THR A 1 84 ? 4.465 16.391 2.375 1.00 40.94 84 THR A CA 1
ATOM 659 C C . THR A 1 84 ? 5.128 16.742 1.040 1.00 40.94 84 THR A C 1
ATOM 661 O O . THR A 1 84 ? 6.344 16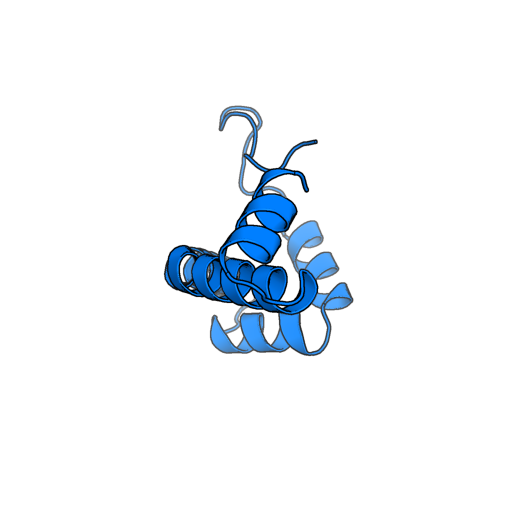.584 0.916 1.00 40.94 84 THR A O 1
ATOM 664 N N . ASP A 1 85 ? 4.316 17.170 0.064 1.00 41.91 85 ASP A N 1
ATOM 665 C CA . ASP A 1 85 ? 4.735 17.668 -1.262 1.00 41.91 85 ASP A CA 1
ATOM 666 C C . ASP A 1 85 ? 5.775 18.804 -1.194 1.00 41.91 85 ASP A C 1
ATOM 668 O O . ASP A 1 85 ? 5.653 19.684 -0.307 1.00 41.91 85 ASP A O 1
#

pLDDT: mean 87.3, std 16.79, range [40.94, 98.25]

Sequence (85 aa):
MKLLTALSAFLGRKVSSQASAALAMYLRQSHERILSQCEYYGHRWGMSKWEVLDLCYANPEKARELIESSGTVHSDDDGPDVFTD

Radius of gyration: 16.99 Å; chains: 1; bounding box: 32×27×41 Å

Secondary structure (DSSP, 8-state):
-HHHHHHHHHTT--HHHHHHHHHHHHHHHHHHHHHHHHHHHHHHHT--HHHHHHHHHH-HHHHHHHHHHT--SS-GGG---TT--

Foldseek 3Di:
DVVLVVVCVVVVHDSVVSVVVVVVVVCVVCVVVLLVVLCVLCVVVVHHSVVLVVCCVVPVPVSVVSVVVVDDPDDPVPDDDPPDD